Protein AF-A0A5C9C3P6-F1 (afdb_monomer_lite)

Sequence (107 aa):
MREAAYKYEVGVNKLVFKPGQSYTEFIDWDLLKGVFRLDVFNSIKTHVAKHFKNPKLVELMEFPVLFLGALPENTPALYSLMNYADIKGGTWYPKGGMYRIVHNILM

Foldseek 3Di:
DVLLVLLLCCCVVPPVPDPPPDPVSCPDPVNVVVCVSLQQVAFLLRVLVVPDDDVVSSCVQQVVCVVVVDHSRPGGVSCSNVVCCPPPVHDDADDVGPVVVVVVVVD

Structure (mmCIF, N/CA/C/O backbone):
data_AF-A0A5C9C3P6-F1
#
_entry.id   AF-A0A5C9C3P6-F1
#
loop_
_atom_sit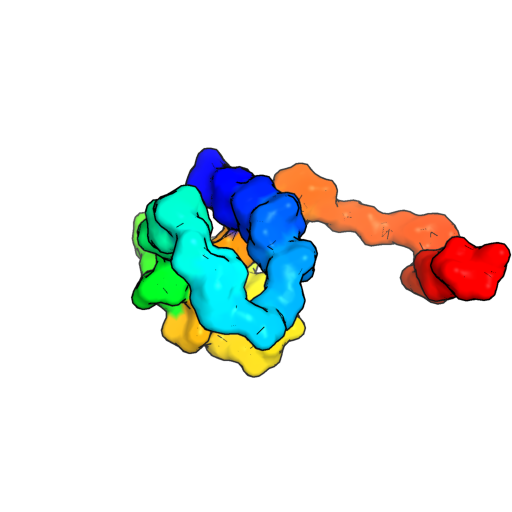e.group_PDB
_atom_site.id
_atom_site.type_symbol
_atom_site.label_atom_id
_atom_site.label_alt_id
_atom_site.label_comp_id
_atom_site.label_asym_id
_atom_site.label_entity_id
_atom_site.label_seq_id
_atom_site.pdbx_PDB_ins_code
_atom_site.Cartn_x
_atom_site.Cartn_y
_atom_site.Cartn_z
_atom_site.occupancy
_atom_site.B_iso_or_equiv
_atom_site.auth_seq_id
_atom_site.auth_comp_id
_atom_site.auth_asym_id
_atom_site.auth_atom_id
_atom_site.pdbx_PDB_model_num
ATOM 1 N N . MET A 1 1 ? -11.976 -9.481 1.940 1.00 73.25 1 MET A N 1
ATOM 2 C CA . MET A 1 1 ? -11.638 -9.270 0.510 1.00 73.25 1 MET A CA 1
ATOM 3 C C . MET A 1 1 ? -12.656 -8.450 -0.276 1.00 73.25 1 MET A C 1
ATOM 5 O O . MET A 1 1 ? -12.212 -7.627 -1.058 1.00 73.25 1 MET A O 1
ATOM 9 N N . ARG A 1 2 ? -13.979 -8.615 -0.097 1.00 79.06 2 ARG A N 1
ATOM 10 C CA . ARG A 1 2 ? -14.972 -7.783 -0.817 1.00 79.06 2 ARG A CA 1
ATOM 11 C C . ARG A 1 2 ? -14.801 -6.278 -0.558 1.00 79.06 2 ARG A C 1
ATOM 13 O O . ARG A 1 2 ? -14.876 -5.490 -1.487 1.00 79.06 2 ARG A O 1
ATOM 20 N N . GLU A 1 3 ? -14.500 -5.900 0.684 1.00 77.38 3 GLU A N 1
ATOM 21 C CA . GLU A 1 3 ? -14.236 -4.504 1.058 1.00 77.38 3 GLU A CA 1
ATOM 22 C C . GLU A 1 3 ? -12.984 -3.933 0.370 1.00 77.38 3 GLU A C 1
ATOM 24 O O . GLU A 1 3 ? -13.037 -2.859 -0.218 1.00 77.38 3 GLU A O 1
ATOM 29 N N . ALA A 1 4 ? -11.875 -4.678 0.381 1.00 75.06 4 ALA A N 1
ATOM 30 C CA . ALA A 1 4 ? -10.635 -4.268 -0.276 1.00 75.06 4 ALA A CA 1
ATOM 31 C C . ALA A 1 4 ? -10.786 -4.172 -1.808 1.00 75.06 4 ALA A C 1
ATOM 33 O O . ALA A 1 4 ? -10.234 -3.261 -2.415 1.00 75.06 4 ALA A O 1
ATOM 34 N N . ALA A 1 5 ? -11.594 -5.049 -2.420 1.00 78.31 5 ALA A N 1
ATOM 35 C CA . ALA A 1 5 ? -11.942 -4.973 -3.841 1.00 78.31 5 ALA A CA 1
ATOM 36 C C . ALA A 1 5 ? -12.721 -3.691 -4.174 1.00 78.31 5 ALA A C 1
ATOM 38 O O . ALA A 1 5 ? -12.381 -2.994 -5.122 1.00 78.31 5 ALA A O 1
ATOM 39 N N . TYR A 1 6 ? -13.720 -3.341 -3.355 1.00 78.94 6 TYR A N 1
ATOM 40 C CA . TYR A 1 6 ? -14.478 -2.097 -3.510 1.00 78.94 6 TYR A CA 1
ATOM 41 C C . TYR A 1 6 ? -13.583 -0.860 -3.344 1.00 78.94 6 TYR A C 1
ATOM 43 O O . TYR A 1 6 ? -13.648 0.065 -4.153 1.00 78.94 6 TYR A O 1
ATOM 51 N N . LYS A 1 7 ? -12.705 -0.854 -2.330 1.00 77.44 7 LYS A N 1
ATOM 52 C CA . LYS A 1 7 ? -11.712 0.214 -2.127 1.00 77.44 7 LYS A CA 1
ATOM 53 C C . LYS A 1 7 ? -10.766 0.343 -3.321 1.00 77.44 7 LYS A C 1
ATOM 55 O O . LYS A 1 7 ? -10.460 1.462 -3.716 1.00 77.44 7 LYS A O 1
ATOM 60 N N . TYR A 1 8 ? -10.343 -0.772 -3.913 1.00 77.06 8 TYR A N 1
ATOM 61 C CA . TYR A 1 8 ? -9.513 -0.782 -5.117 1.00 77.06 8 TYR A CA 1
ATOM 62 C C . TYR A 1 8 ? -10.259 -0.224 -6.332 1.00 77.06 8 TYR A C 1
ATOM 64 O O . TYR A 1 8 ? -9.763 0.692 -6.977 1.00 77.06 8 TYR A O 1
ATOM 72 N N . GLU A 1 9 ? -11.468 -0.706 -6.615 1.00 78.44 9 GLU A N 1
ATOM 73 C CA . GLU A 1 9 ? -12.252 -0.264 -7.770 1.00 78.44 9 GLU A CA 1
ATOM 74 C C . GLU A 1 9 ? -12.589 1.229 -7.693 1.00 78.44 9 GLU A C 1
ATOM 76 O O . GLU A 1 9 ? -12.385 1.962 -8.657 1.00 78.44 9 GLU A O 1
ATOM 81 N N . VAL A 1 10 ? -13.061 1.702 -6.538 1.00 74.56 10 VAL A N 1
ATOM 82 C CA . VAL A 1 10 ? -13.403 3.115 -6.339 1.00 74.56 10 VAL A CA 1
ATOM 83 C C . VAL A 1 10 ? -12.144 3.978 -6.252 1.00 74.56 10 VAL A C 1
ATOM 85 O O . VAL A 1 10 ? -12.097 5.045 -6.859 1.00 74.56 10 VAL A O 1
ATOM 88 N N . GLY A 1 11 ? -11.113 3.524 -5.538 1.00 71.38 11 GLY A N 1
ATOM 89 C CA . GLY A 1 11 ? -9.847 4.241 -5.407 1.00 71.38 11 GLY A CA 1
ATOM 90 C C . GLY A 1 11 ? -9.174 4.454 -6.759 1.00 71.38 11 GLY A C 1
ATOM 91 O O . GLY A 1 11 ? -8.940 5.593 -7.157 1.00 71.38 11 GLY A O 1
ATOM 92 N N . VAL A 1 12 ? -8.937 3.373 -7.500 1.00 74.31 12 VAL A N 1
ATOM 93 C CA . VAL A 1 12 ? -8.247 3.419 -8.794 1.00 74.31 12 VAL A CA 1
ATOM 94 C C . VAL A 1 12 ? -9.097 4.102 -9.864 1.00 74.31 12 VAL A C 1
ATOM 96 O O . VAL A 1 12 ? -8.589 4.972 -10.560 1.00 74.31 12 VAL A O 1
ATOM 99 N N . ASN A 1 13 ? -10.387 3.774 -9.994 1.00 67.44 13 ASN A N 1
ATOM 100 C CA . ASN A 1 13 ? -11.179 4.281 -11.122 1.00 67.44 13 ASN A CA 1
ATOM 101 C C . ASN A 1 13 ? -11.840 5.643 -10.875 1.00 67.44 13 ASN A C 1
ATOM 103 O O . ASN A 1 13 ? -12.188 6.315 -11.842 1.00 67.44 13 ASN A O 1
ATOM 107 N N . LYS A 1 14 ? -12.053 6.063 -9.619 1.00 66.06 14 LYS A N 1
ATOM 108 C CA . LYS A 1 14 ? -12.759 7.325 -9.314 1.00 66.06 14 LYS A CA 1
ATOM 109 C C . LYS A 1 14 ? -11.913 8.371 -8.597 1.00 66.06 14 LYS A C 1
ATOM 111 O O . LYS A 1 14 ? -12.218 9.552 -8.742 1.00 66.06 14 LYS A O 1
ATOM 116 N N . LEU A 1 15 ? -10.901 7.971 -7.820 1.00 66.06 15 LEU A N 1
ATOM 117 C CA . LEU A 1 15 ? -10.097 8.913 -7.029 1.00 66.06 15 LEU A CA 1
AT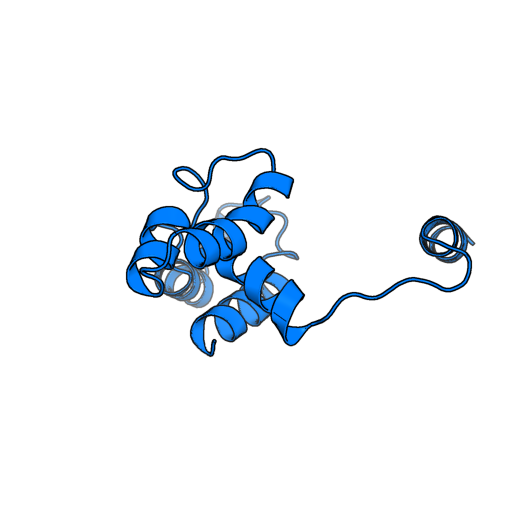OM 118 C C . LEU A 1 15 ? -8.747 9.240 -7.671 1.00 66.06 15 LEU A C 1
ATOM 120 O O . LEU A 1 15 ? -8.391 10.410 -7.705 1.00 66.06 15 LEU A O 1
ATOM 124 N N . VAL A 1 16 ? -8.027 8.259 -8.228 1.00 66.50 16 VAL A N 1
ATOM 125 C CA . VAL A 1 16 ? -6.691 8.487 -8.830 1.00 66.50 16 VAL A CA 1
ATOM 126 C C . VAL A 1 16 ? -6.722 9.511 -9.972 1.00 66.50 16 VAL A C 1
ATOM 128 O O . VAL A 1 16 ? -5.754 10.238 -10.173 1.00 66.50 16 VAL A O 1
ATOM 131 N N . PHE A 1 17 ? -7.839 9.610 -10.693 1.00 62.19 17 PHE A N 1
ATOM 132 C CA . PHE A 1 17 ? -7.992 10.531 -11.822 1.00 62.19 17 PHE A CA 1
ATOM 133 C C . PHE A 1 17 ? -8.547 11.913 -11.446 1.00 62.19 17 PHE A C 1
ATOM 135 O O . PHE A 1 17 ? -8.705 12.751 -12.331 1.00 62.19 17 PHE A O 1
ATOM 142 N N . LYS A 1 18 ? -8.852 12.175 -10.165 1.00 64.19 18 LYS A N 1
ATOM 143 C CA . LYS A 1 18 ? -9.294 13.498 -9.704 1.00 64.19 18 LYS A CA 1
ATOM 144 C C . LYS A 1 18 ? -8.095 14.260 -9.123 1.00 64.19 18 LYS A C 1
ATOM 146 O O . LYS A 1 18 ? -7.575 13.854 -8.086 1.00 64.19 18 LYS A O 1
ATOM 151 N N . PRO A 1 19 ? -7.643 15.356 -9.756 1.00 57.81 19 PRO A N 1
ATOM 152 C CA . PRO A 1 19 ? -6.399 16.030 -9.389 1.00 57.81 19 PRO A CA 1
ATOM 153 C C . PRO A 1 19 ? -6.509 16.869 -8.102 1.00 57.81 19 PRO A C 1
ATOM 155 O O . PRO A 1 19 ? -5.503 17.420 -7.657 1.00 57.81 19 PRO A O 1
ATOM 158 N N . GLY A 1 20 ? -7.704 16.980 -7.503 1.00 60.44 20 GLY A N 1
ATOM 159 C CA . GLY A 1 20 ? -7.927 17.677 -6.233 1.00 60.44 20 GLY A CA 1
ATOM 160 C C . GLY A 1 20 ? -7.730 19.191 -6.330 1.00 60.44 20 GLY A C 1
ATOM 161 O O . GLY A 1 20 ? -7.384 19.830 -5.341 1.00 60.44 20 GLY A O 1
ATOM 162 N N . GLN A 1 21 ? -7.912 19.756 -7.526 1.00 59.69 21 GLN A N 1
ATOM 163 C CA . GLN A 1 21 ? -7.569 21.147 -7.850 1.00 59.69 21 GLN A CA 1
ATOM 164 C C . GLN A 1 21 ? -8.696 22.133 -7.515 1.00 59.69 21 GLN A C 1
ATOM 166 O O . GLN A 1 21 ? -8.464 23.339 -7.468 1.00 59.69 21 GLN A O 1
ATOM 171 N N . SER A 1 22 ? -9.917 21.648 -7.268 1.00 64.12 22 SER A N 1
ATOM 172 C CA . SER A 1 22 ? -11.047 22.492 -6.874 1.00 64.12 22 SER A CA 1
ATOM 173 C C . SER A 1 22 ? -11.853 21.866 -5.742 1.00 64.12 22 SER A C 1
ATOM 175 O O . SER A 1 22 ? -12.228 20.697 -5.798 1.00 64.12 22 SER A O 1
ATOM 177 N N . TYR A 1 23 ? -12.221 22.679 -4.747 1.00 57.22 23 TYR A N 1
ATOM 178 C CA . TYR A 1 23 ? -13.123 22.280 -3.661 1.00 57.22 23 TYR A CA 1
ATOM 179 C C . TYR A 1 23 ? -14.496 21.813 -4.173 1.00 57.22 23 TYR A C 1
ATOM 181 O O . TYR A 1 23 ? -15.150 21.005 -3.517 1.00 57.22 23 TYR A O 1
ATOM 189 N N . THR A 1 24 ? -14.915 22.251 -5.367 1.00 65.06 24 THR A N 1
ATOM 190 C CA . THR A 1 24 ? -16.162 21.803 -6.006 1.00 65.06 24 THR A CA 1
ATOM 191 C C . THR A 1 24 ? -16.098 20.373 -6.555 1.00 65.06 24 THR A C 1
ATOM 193 O O . THR A 1 24 ? -17.149 19.757 -6.691 1.00 65.06 24 THR A O 1
ATOM 196 N N . GLU A 1 25 ? -14.911 19.791 -6.792 1.00 60.66 25 GLU A N 1
ATOM 197 C CA . GLU A 1 25 ? -14.767 18.370 -7.182 1.00 60.66 25 GLU A CA 1
ATOM 198 C C . GLU A 1 25 ? -15.120 17.400 -6.043 1.00 60.66 25 GLU A C 1
ATOM 200 O O . GLU A 1 25 ? -15.434 16.230 -6.292 1.00 60.66 25 GLU A O 1
ATOM 205 N N . PHE A 1 26 ? -15.057 17.891 -4.800 1.00 58.72 26 PHE A N 1
ATOM 206 C CA . PHE A 1 26 ? -15.351 17.141 -3.579 1.00 58.72 26 PHE A CA 1
ATOM 207 C C . PHE A 1 26 ? -16.799 17.319 -3.099 1.00 58.72 26 PHE A C 1
ATOM 209 O O . PHE A 1 26 ? -17.261 16.534 -2.271 1.00 58.72 26 PHE A O 1
ATOM 216 N N . ILE A 1 27 ? -17.541 18.292 -3.648 1.00 63.19 27 ILE A N 1
ATOM 217 C CA . ILE A 1 27 ? -18.993 18.454 -3.447 1.00 63.19 27 ILE A CA 1
ATOM 218 C C . ILE A 1 27 ? -19.720 17.534 -4.436 1.00 63.19 27 ILE A C 1
ATOM 220 O O . ILE A 1 27 ? -20.508 17.944 -5.281 1.00 63.19 27 ILE A O 1
ATOM 224 N N . ASP A 1 28 ? -19.402 16.252 -4.350 1.00 66.62 28 ASP A N 1
ATOM 225 C CA . ASP A 1 28 ? -20.061 15.186 -5.082 1.00 66.62 28 ASP A CA 1
ATOM 226 C C . ASP A 1 28 ? -20.613 14.230 -4.024 1.00 66.62 28 ASP A C 1
ATOM 228 O O . ASP A 1 28 ? -19.875 13.662 -3.214 1.00 66.62 28 ASP A O 1
ATOM 232 N N . TRP A 1 29 ? -21.939 14.114 -3.974 1.00 65.00 29 TRP A N 1
ATOM 233 C CA . TRP A 1 29 ? -22.642 13.335 -2.956 1.00 65.00 29 TRP A CA 1
ATOM 234 C C . TRP A 1 29 ? -22.246 11.855 -2.982 1.00 65.00 29 TRP A C 1
ATOM 236 O O . TRP A 1 29 ? -22.195 11.203 -1.934 1.00 65.00 29 TRP A O 1
ATOM 246 N N . ASP A 1 30 ? -21.898 11.334 -4.160 1.00 65.00 30 ASP A N 1
ATOM 247 C CA . ASP A 1 30 ? -21.406 9.968 -4.307 1.00 65.00 30 ASP A CA 1
ATOM 248 C C . ASP A 1 30 ? -19.967 9.830 -3.803 1.00 65.00 30 ASP A C 1
ATOM 250 O O . ASP A 1 30 ? -19.596 8.788 -3.254 1.00 65.00 30 ASP A O 1
ATOM 254 N N . LEU A 1 31 ? -19.166 10.892 -3.907 1.00 65.12 31 LEU A N 1
ATOM 255 C CA . LEU A 1 31 ? -17.795 10.927 -3.408 1.00 65.12 31 LEU A CA 1
ATOM 256 C C . LEU A 1 31 ? -17.756 11.060 -1.885 1.00 65.12 31 LEU A C 1
ATOM 258 O O . LEU A 1 31 ? -17.024 10.316 -1.241 1.00 65.12 31 LEU A O 1
ATOM 262 N N . LEU A 1 32 ? -18.611 11.899 -1.293 1.00 67.38 32 LEU A N 1
ATOM 263 C CA . LEU A 1 32 ? -18.779 11.995 0.162 1.00 67.38 32 LEU A CA 1
ATOM 264 C C . LEU A 1 32 ? -19.228 10.657 0.766 1.00 67.38 32 LEU A C 1
ATOM 266 O O . LEU A 1 32 ? -18.610 10.165 1.710 1.00 67.38 32 LEU A O 1
ATOM 270 N N . LYS A 1 33 ? -20.247 10.005 0.187 1.00 67.12 33 LYS A N 1
ATOM 271 C CA . LYS A 1 33 ? -20.652 8.646 0.598 1.00 67.12 33 LYS A CA 1
ATOM 272 C C . LYS A 1 33 ? -19.534 7.621 0.402 1.00 67.12 33 LYS A C 1
ATOM 274 O O . LYS A 1 33 ? -19.390 6.706 1.216 1.00 67.12 33 LYS A O 1
ATOM 279 N N . GLY A 1 34 ? -18.751 7.769 -0.666 1.00 65.19 34 GLY A N 1
ATOM 280 C CA . GLY A 1 34 ? -17.561 6.976 -0.945 1.00 65.19 34 GLY A CA 1
ATOM 281 C C . GLY A 1 34 ? -16.531 7.103 0.171 1.00 65.19 34 GLY A C 1
ATOM 282 O O . GLY A 1 34 ? -16.188 6.099 0.776 1.00 65.19 34 GLY A O 1
ATOM 283 N N . VAL A 1 35 ? -16.117 8.321 0.516 1.00 66.88 35 VAL A N 1
ATOM 284 C CA . VAL A 1 35 ? -15.151 8.640 1.583 1.00 66.88 35 VAL A CA 1
ATOM 285 C C . VAL A 1 35 ? -15.539 7.968 2.906 1.00 66.88 35 VAL A C 1
ATOM 287 O O . VAL A 1 35 ? -14.723 7.258 3.488 1.00 66.88 35 VAL A O 1
ATOM 290 N N . PHE A 1 36 ? -16.798 8.055 3.342 1.00 65.69 36 PHE A N 1
ATOM 291 C CA . PHE A 1 36 ? -17.229 7.361 4.566 1.00 65.69 36 PHE A CA 1
ATOM 292 C C . PHE A 1 36 ? -17.164 5.825 4.466 1.00 65.69 36 PHE A C 1
ATOM 294 O O . PHE A 1 36 ? -16.869 5.159 5.455 1.00 65.69 36 PHE A O 1
ATOM 301 N N . ARG A 1 37 ? -17.391 5.244 3.280 1.00 65.62 37 ARG A N 1
ATOM 302 C CA . ARG A 1 37 ? -17.261 3.794 3.021 1.00 65.62 37 ARG A CA 1
ATOM 303 C C . ARG A 1 37 ? -15.828 3.325 2.770 1.00 65.62 37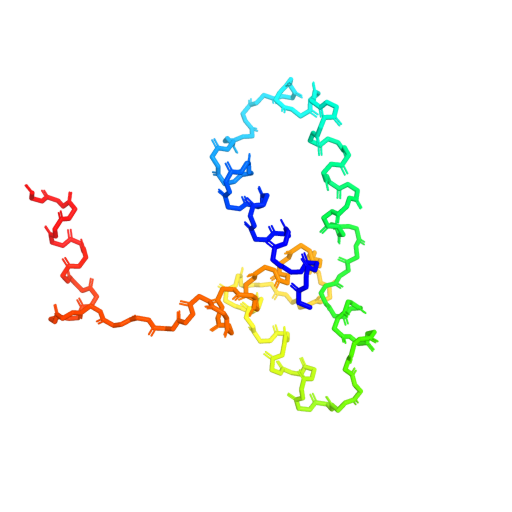 ARG A C 1
ATOM 305 O O . ARG A 1 37 ? -15.557 2.130 2.840 1.00 65.62 37 ARG A O 1
ATOM 312 N N . LEU A 1 38 ? -14.930 4.244 2.445 1.00 62.22 38 LEU A N 1
ATOM 313 C CA . LEU A 1 38 ? -13.526 3.980 2.143 1.00 62.22 38 LEU A CA 1
ATOM 314 C C . LEU A 1 38 ? -12.661 3.872 3.401 1.00 62.22 38 LEU A C 1
ATOM 316 O O . LEU A 1 38 ? -11.478 3.551 3.299 1.00 62.22 38 LEU A O 1
ATOM 320 N N . ASP A 1 39 ? -13.263 4.054 4.579 1.00 68.19 39 ASP A N 1
ATOM 321 C CA . ASP A 1 39 ? -12.625 3.797 5.870 1.00 68.19 39 ASP A CA 1
ATOM 322 C C . ASP A 1 39 ? -11.407 4.719 6.103 1.00 68.19 39 ASP A C 1
ATOM 324 O O . ASP A 1 39 ? -10.438 4.365 6.767 1.00 68.19 39 ASP A O 1
ATOM 328 N N . VAL A 1 40 ? -11.446 5.928 5.531 1.00 72.19 40 VAL A N 1
ATOM 329 C CA . VAL A 1 40 ? -10.330 6.895 5.529 1.00 72.19 40 VAL A CA 1
ATOM 330 C C . VAL A 1 40 ? -10.011 7.469 6.908 1.00 72.19 40 VAL A C 1
ATOM 332 O O . VAL A 1 40 ? -8.903 7.944 7.127 1.00 72.19 40 VAL A O 1
ATOM 335 N N . PHE A 1 41 ? -10.962 7.409 7.839 1.00 77.50 41 PHE A N 1
ATOM 336 C CA . PHE A 1 41 ? -10.782 7.878 9.216 1.00 77.50 41 PHE A CA 1
ATOM 337 C C . PHE A 1 41 ? -10.169 6.817 10.139 1.00 77.50 41 PHE A C 1
ATOM 339 O O . PHE A 1 41 ? -9.757 7.135 11.250 1.00 77.50 41 PHE A O 1
ATOM 346 N N . ASN A 1 42 ? -10.116 5.558 9.696 1.00 85.19 42 ASN A N 1
ATOM 347 C CA . ASN A 1 42 ? -9.465 4.479 10.427 1.00 85.19 42 ASN A CA 1
ATOM 348 C C . ASN A 1 42 ? -8.043 4.294 9.899 1.00 85.19 42 ASN A C 1
ATOM 350 O O . ASN A 1 42 ? -7.803 4.433 8.703 1.00 85.19 42 ASN A O 1
ATOM 354 N N . SER A 1 43 ? -7.101 3.932 10.768 1.00 91.06 43 SER A N 1
ATOM 355 C CA . SER A 1 43 ? -5.745 3.581 10.338 1.00 91.06 43 SER A CA 1
ATOM 356 C C . SER A 1 43 ? -5.671 2.145 9.820 1.00 91.06 43 SER A C 1
ATOM 358 O O . SER A 1 43 ? -6.424 1.270 10.269 1.00 91.06 43 SER A O 1
ATOM 360 N N . ILE A 1 44 ? -4.740 1.874 8.900 1.00 91.00 44 ILE A N 1
ATOM 361 C CA . ILE A 1 44 ? -4.511 0.524 8.377 1.00 91.00 44 ILE A CA 1
ATOM 362 C C . ILE A 1 44 ? -4.122 -0.436 9.507 1.00 91.00 44 ILE A C 1
ATOM 364 O O . ILE A 1 44 ? -4.633 -1.551 9.533 1.00 91.00 44 ILE A O 1
ATOM 368 N N . LYS A 1 45 ? -3.359 0.025 10.511 1.00 92.50 45 LYS A N 1
ATOM 369 C CA . LYS A 1 45 ? -3.039 -0.762 11.714 1.00 92.50 45 LYS A CA 1
ATOM 370 C C . LYS A 1 45 ? -4.291 -1.251 12.437 1.00 92.50 45 LYS A C 1
ATOM 372 O O . LYS A 1 45 ? -4.458 -2.438 12.716 1.00 92.50 45 LYS A O 1
ATOM 377 N N . THR A 1 46 ? -5.228 -0.338 12.693 1.00 92.44 46 THR A N 1
ATOM 378 C CA . THR A 1 46 ? -6.488 -0.674 13.372 1.00 92.44 46 THR A CA 1
ATOM 379 C C . THR A 1 46 ? -7.349 -1.593 12.505 1.00 92.44 46 THR A C 1
ATOM 381 O O . THR A 1 46 ? -7.989 -2.515 13.009 1.00 92.44 46 THR A O 1
ATOM 384 N N . HIS A 1 47 ? -7.360 -1.367 11.191 1.00 92.19 47 HIS A N 1
ATOM 385 C CA . HIS A 1 47 ? -8.106 -2.181 10.236 1.00 92.19 47 HIS A CA 1
ATOM 386 C C . HIS A 1 47 ? -7.560 -3.617 10.138 1.00 92.19 47 HIS A C 1
ATOM 388 O O . HIS A 1 47 ? -8.335 -4.576 10.178 1.00 92.19 47 HIS A O 1
ATOM 394 N N . VAL A 1 48 ? -6.240 -3.792 10.071 1.00 93.81 48 VAL A N 1
ATOM 395 C CA . VAL A 1 48 ? -5.577 -5.103 10.011 1.00 93.81 48 VAL A CA 1
ATOM 396 C C . VAL A 1 48 ? -5.759 -5.868 11.325 1.00 93.81 48 VAL A C 1
ATOM 398 O O . VAL A 1 48 ? -6.158 -7.033 11.295 1.00 93.81 48 VAL A O 1
ATOM 401 N N . ALA A 1 49 ? -5.595 -5.213 12.480 1.00 93.62 49 AL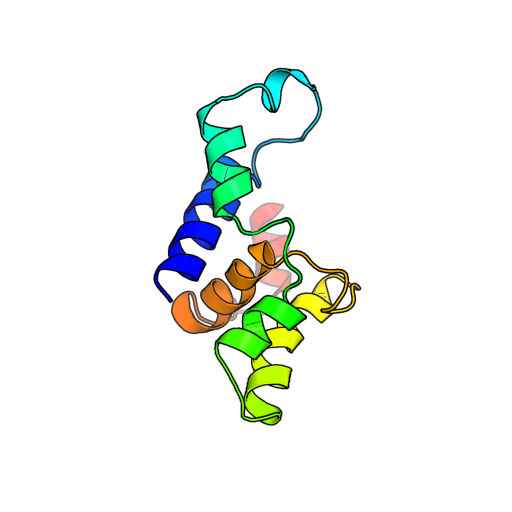A A N 1
ATOM 402 C CA . ALA A 1 49 ? -5.757 -5.832 13.802 1.00 93.62 49 ALA A CA 1
ATOM 403 C C . ALA A 1 49 ? -7.184 -6.355 14.094 1.00 93.62 49 ALA A C 1
ATOM 405 O O . ALA A 1 49 ? -7.382 -7.234 14.949 1.00 93.62 49 ALA A O 1
ATOM 406 N N . LYS A 1 50 ? -8.201 -5.833 13.391 1.00 92.75 50 LYS A N 1
ATOM 407 C CA . LYS A 1 50 ? -9.577 -6.363 13.431 1.00 92.75 50 LYS A CA 1
ATOM 408 C C . LYS A 1 50 ? -9.701 -7.712 12.718 1.00 92.75 50 LYS A C 1
ATOM 410 O O . LYS A 1 50 ? -10.494 -8.541 13.152 1.00 92.75 50 LYS A O 1
ATOM 415 N N . HIS A 1 51 ? -8.917 -7.941 11.667 1.00 92.81 51 HIS A N 1
ATOM 416 C CA . HIS A 1 51 ? -9.023 -9.121 10.803 1.00 92.81 51 HIS A CA 1
ATOM 417 C C . HIS A 1 51 ? -7.996 -10.210 11.123 1.00 92.81 51 HIS A C 1
ATOM 419 O O . HIS A 1 51 ? -8.279 -11.392 10.942 1.00 92.81 51 HIS A O 1
ATOM 425 N N . PHE A 1 52 ? -6.820 -9.831 11.622 1.00 94.94 52 PHE A N 1
ATOM 426 C CA . PHE A 1 52 ? -5.717 -10.746 11.887 1.00 94.94 52 PHE A CA 1
ATOM 427 C C . PHE A 1 52 ? -5.244 -10.612 13.333 1.00 94.94 52 PHE A C 1
ATOM 429 O O . PHE A 1 52 ? -5.119 -9.512 13.867 1.00 94.94 52 PHE A O 1
ATOM 436 N N . LYS A 1 53 ? -4.990 -11.757 13.975 1.00 94.00 53 LYS A N 1
ATOM 437 C CA . LYS A 1 53 ? -4.428 -11.839 15.336 1.00 94.00 53 LYS A CA 1
ATOM 438 C C . LYS A 1 53 ? -3.001 -12.380 15.363 1.00 94.00 53 LYS A C 1
ATOM 440 O O . LYS A 1 53 ? -2.288 -12.158 16.333 1.00 94.00 53 LYS A O 1
ATOM 445 N N . ASN A 1 54 ? -2.587 -13.094 14.315 1.00 97.19 54 ASN A N 1
ATOM 446 C CA . ASN A 1 54 ? -1.222 -13.594 14.207 1.00 97.19 54 ASN A CA 1
ATOM 447 C C . ASN A 1 54 ? -0.276 -12.428 13.861 1.00 97.19 54 ASN A C 1
ATOM 449 O O . ASN A 1 54 ? -0.514 -11.778 12.841 1.00 97.19 54 ASN A O 1
ATOM 453 N N . PRO A 1 55 ? 0.795 -12.191 14.640 1.00 95.00 55 PRO A N 1
ATOM 454 C CA . PRO A 1 55 ? 1.682 -11.044 14.441 1.00 95.00 55 PRO A CA 1
ATOM 455 C C . PRO A 1 55 ? 2.341 -11.029 13.056 1.00 95.00 55 PRO A C 1
ATOM 457 O O . PRO A 1 55 ? 2.404 -9.979 12.431 1.00 95.00 55 PRO A O 1
ATOM 460 N N . LYS A 1 56 ? 2.710 -12.192 12.504 1.00 96.50 56 LYS A N 1
ATOM 461 C CA . LYS A 1 56 ? 3.312 -12.279 11.162 1.00 96.50 56 LYS A CA 1
ATOM 462 C C . LYS A 1 56 ? 2.331 -11.902 10.055 1.00 96.50 56 LYS A C 1
ATOM 464 O O . LYS A 1 56 ? 2.722 -11.320 9.052 1.00 96.50 56 LYS A O 1
ATOM 469 N N . LEU A 1 57 ? 1.052 -12.252 10.219 1.00 95.19 57 LEU A N 1
ATOM 470 C CA . LEU A 1 57 ? 0.017 -11.860 9.259 1.00 95.19 57 LEU A CA 1
ATOM 471 C C . LEU A 1 57 ? -0.294 -10.368 9.364 1.00 95.19 57 LEU A C 1
ATOM 473 O O . LEU A 1 57 ? -0.565 -9.743 8.348 1.00 95.19 57 LEU A O 1
ATOM 477 N N . VAL A 1 58 ? -0.240 -9.797 10.569 1.00 95.12 58 VAL A N 1
ATOM 478 C CA . VAL A 1 58 ? -0.392 -8.350 10.760 1.00 95.12 58 VAL A CA 1
ATOM 479 C C . VAL A 1 58 ? 0.744 -7.608 10.058 1.00 95.12 58 VAL A C 1
ATOM 481 O O . VAL A 1 58 ? 0.471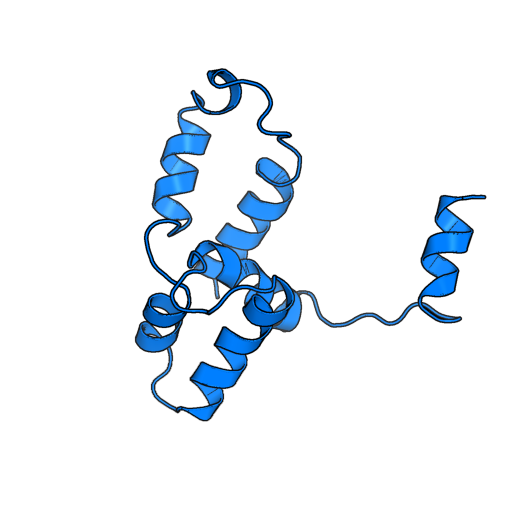 -6.764 9.212 1.00 95.12 58 VAL A O 1
ATOM 484 N N . GLU A 1 59 ? 1.995 -7.995 10.316 1.00 94.31 59 GLU A N 1
ATOM 485 C CA . GLU A 1 59 ? 3.174 -7.416 9.659 1.00 94.31 59 GLU A CA 1
ATOM 486 C C . GLU A 1 59 ? 3.089 -7.520 8.132 1.00 94.31 59 GLU A C 1
ATOM 488 O O . GLU A 1 59 ? 3.312 -6.533 7.435 1.00 94.31 59 GLU A O 1
ATOM 493 N N . LEU A 1 60 ? 2.694 -8.684 7.601 1.00 94.06 60 LEU A N 1
ATOM 494 C CA . LEU A 1 60 ? 2.544 -8.891 6.159 1.00 94.06 60 LEU A CA 1
ATOM 495 C C . LEU A 1 60 ? 1.507 -7.945 5.533 1.00 94.06 60 LEU A C 1
ATOM 497 O O . LEU A 1 60 ? 1.721 -7.444 4.435 1.00 94.06 60 LEU A O 1
ATOM 501 N N . MET A 1 61 ? 0.390 -7.704 6.223 1.00 94.25 61 MET A N 1
ATOM 502 C CA . MET A 1 61 ? -0.706 -6.865 5.724 1.00 94.25 61 MET A CA 1
ATOM 503 C C . MET A 1 61 ? -0.461 -5.360 5.929 1.00 94.25 61 MET A C 1
ATOM 505 O O . MET A 1 61 ? -1.104 -4.537 5.273 1.00 94.25 61 MET A O 1
ATOM 509 N N . GLU A 1 62 ? 0.436 -4.987 6.844 1.00 93.56 62 GLU A N 1
ATOM 510 C CA . GLU A 1 62 ? 0.880 -3.605 7.066 1.00 93.56 62 GLU A CA 1
ATOM 511 C C . GLU A 1 62 ? 2.077 -3.225 6.185 1.00 93.56 62 GLU A C 1
ATOM 513 O O . GLU A 1 62 ? 2.244 -2.057 5.843 1.00 93.56 62 GLU A O 1
ATOM 518 N N . PHE A 1 63 ? 2.884 -4.197 5.762 1.00 92.38 63 PHE A N 1
ATOM 519 C CA . PHE A 1 63 ? 4.091 -3.967 4.971 1.00 92.38 63 PHE A CA 1
ATOM 520 C C . PHE A 1 63 ? 3.892 -3.080 3.723 1.00 92.38 63 PHE A C 1
ATOM 522 O O . PHE A 1 63 ? 4.701 -2.168 3.534 1.00 92.38 63 PHE A O 1
ATOM 529 N N . PRO A 1 64 ? 2.830 -3.236 2.901 1.00 90.25 64 PRO A N 1
ATOM 530 C CA . PRO A 1 64 ? 2.689 -2.450 1.674 1.00 90.25 64 PRO A CA 1
ATOM 531 C C . PRO A 1 64 ? 2.615 -0.937 1.892 1.00 90.25 64 PRO A C 1
ATOM 533 O O . PRO A 1 64 ? 3.048 -0.170 1.034 1.00 90.25 64 PRO A O 1
ATOM 536 N N . VAL A 1 65 ? 2.103 -0.477 3.039 1.00 89.19 65 VAL A N 1
ATOM 537 C CA . VAL A 1 65 ? 1.987 0.967 3.284 1.00 89.19 65 VAL A CA 1
ATOM 538 C C . VAL A 1 65 ? 3.333 1.634 3.568 1.00 89.19 65 VAL A C 1
ATOM 540 O O . VAL A 1 65 ? 3.463 2.842 3.387 1.00 89.19 65 VAL A O 1
ATOM 543 N N . LEU A 1 66 ? 4.363 0.859 3.919 1.00 88.62 66 LEU A N 1
ATOM 544 C CA . LEU A 1 66 ? 5.717 1.377 4.116 1.00 88.62 66 LEU A CA 1
ATOM 545 C C . LEU A 1 66 ? 6.337 1.885 2.805 1.00 88.62 66 LEU A C 1
ATOM 547 O O . LEU A 1 66 ? 7.159 2.798 2.838 1.00 88.62 66 LEU A O 1
ATOM 551 N N . PHE A 1 67 ? 5.903 1.372 1.645 1.00 86.44 67 PHE A N 1
ATOM 552 C CA . PHE A 1 67 ? 6.333 1.881 0.335 1.00 86.44 67 PHE A CA 1
ATOM 553 C C . PHE A 1 67 ? 5.862 3.313 0.056 1.00 86.44 67 PHE A C 1
ATOM 555 O O . PHE A 1 67 ? 6.411 3.978 -0.818 1.00 86.44 67 PHE A O 1
ATOM 562 N N . LEU A 1 68 ? 4.877 3.805 0.814 1.00 85.19 68 LEU A N 1
ATOM 563 C CA . LEU A 1 68 ? 4.412 5.192 0.761 1.00 85.19 68 LEU A CA 1
ATOM 564 C C . LEU A 1 68 ? 5.250 6.126 1.648 1.00 85.19 68 LEU A C 1
ATOM 566 O O . LEU A 1 68 ? 4.981 7.323 1.697 1.00 85.19 68 LEU A O 1
ATOM 570 N N . GLY A 1 69 ? 6.233 5.592 2.383 1.00 86.00 69 GLY A N 1
ATOM 571 C CA . GLY A 1 69 ? 7.038 6.353 3.340 1.00 86.00 69 GLY A CA 1
ATOM 572 C C . GLY A 1 69 ? 6.284 6.746 4.616 1.00 86.00 69 GLY A C 1
ATOM 573 O O . GLY A 1 69 ? 6.736 7.632 5.337 1.00 86.00 69 GLY A O 1
ATOM 574 N N . ALA A 1 70 ? 5.143 6.109 4.904 1.00 84.38 70 ALA A N 1
ATOM 575 C CA . ALA A 1 70 ? 4.299 6.398 6.060 1.00 84.38 70 ALA A CA 1
ATOM 576 C C . ALA A 1 70 ? 4.155 5.180 6.984 1.00 84.38 70 ALA A C 1
ATOM 578 O O . ALA A 1 70 ? 4.192 4.030 6.549 1.00 84.38 70 ALA A O 1
ATOM 579 N N . LEU A 1 71 ? 3.960 5.437 8.281 1.00 90.75 71 LEU A N 1
ATOM 580 C CA . LEU A 1 71 ? 3.700 4.383 9.261 1.00 90.75 71 LEU A CA 1
ATOM 581 C C . LEU A 1 71 ? 2.245 3.875 9.164 1.00 90.75 71 LEU A C 1
ATOM 583 O O . LEU A 1 71 ? 1.335 4.677 8.914 1.00 90.75 71 LEU A O 1
ATOM 587 N N . PRO A 1 72 ? 1.982 2.583 9.450 1.00 87.69 72 PRO A N 1
ATOM 588 C CA . PRO A 1 72 ? 0.631 2.002 9.471 1.00 87.69 72 PRO A CA 1
ATOM 589 C C . PRO A 1 72 ? -0.368 2.711 10.400 1.00 87.69 72 PRO A C 1
ATOM 591 O O . PRO A 1 72 ? -1.577 2.691 10.180 1.00 87.69 72 PRO A O 1
ATOM 594 N N . GLU A 1 73 ? 0.123 3.362 11.449 1.00 90.25 73 GLU A N 1
ATOM 595 C CA . GLU A 1 73 ? -0.694 4.122 12.406 1.00 90.25 73 GLU A CA 1
ATOM 596 C C . GLU A 1 73 ? -1.266 5.402 11.803 1.00 90.25 73 GLU A C 1
ATOM 598 O O . GLU A 1 73 ? -2.377 5.797 12.146 1.00 90.25 73 GLU A O 1
ATOM 603 N N . ASN A 1 74 ? -0.522 6.002 10.875 1.00 86.81 74 ASN A N 1
ATOM 604 C CA . ASN A 1 74 ? -0.836 7.285 10.250 1.00 86.81 74 ASN A CA 1
ATOM 605 C C . ASN A 1 74 ? -1.413 7.120 8.840 1.00 86.81 74 ASN A C 1
ATOM 607 O O . ASN A 1 74 ? -1.782 8.101 8.199 1.00 86.81 74 ASN A O 1
ATOM 611 N N . THR A 1 75 ? -1.476 5.885 8.342 1.00 88.38 75 THR A N 1
ATOM 612 C CA . THR A 1 75 ? -1.954 5.592 6.994 1.00 88.38 75 THR A CA 1
ATOM 613 C C . THR A 1 75 ? -3.428 5.188 7.031 1.00 88.38 75 THR A C 1
ATOM 615 O O . THR A 1 75 ? -3.771 4.243 7.747 1.00 88.38 75 THR A O 1
ATOM 618 N N . PRO A 1 76 ? -4.309 5.836 6.252 1.00 88.31 76 PRO A N 1
ATOM 619 C CA . PRO A 1 76 ? -5.722 5.477 6.184 1.00 88.31 76 PRO A CA 1
ATOM 620 C C . PRO A 1 76 ? -5.968 4.022 5.754 1.00 88.31 76 PRO A C 1
ATOM 622 O O . PRO A 1 76 ? -5.305 3.503 4.855 1.00 88.31 76 PRO A O 1
ATOM 625 N N . ALA A 1 77 ? -6.995 3.378 6.309 1.00 87.62 77 ALA A N 1
ATOM 626 C CA . ALA A 1 77 ? -7.391 2.007 5.978 1.00 87.62 77 ALA A CA 1
ATOM 627 C C . ALA A 1 77 ? -7.888 1.852 4.531 1.00 87.62 77 ALA A C 1
ATOM 629 O O . ALA A 1 77 ? -7.986 0.728 4.027 1.00 87.62 77 ALA A O 1
ATOM 630 N N . LEU A 1 78 ? -8.148 2.963 3.834 1.00 83.19 78 LEU A N 1
ATOM 631 C CA . LEU A 1 78 ? -8.294 3.017 2.378 1.00 83.19 78 LEU A CA 1
ATOM 632 C C . LEU A 1 78 ? -7.162 2.263 1.663 1.00 83.19 78 LEU A C 1
ATOM 634 O O . LEU A 1 78 ? -7.423 1.498 0.736 1.00 83.19 78 LEU A O 1
ATOM 638 N N . TYR A 1 79 ? -5.924 2.380 2.148 1.00 85.25 79 TYR A N 1
ATOM 639 C CA . TYR A 1 79 ? -4.758 1.727 1.550 1.00 85.25 79 TYR A CA 1
ATOM 640 C C . TYR A 1 79 ? -4.745 0.196 1.676 1.00 85.25 79 TYR A C 1
ATOM 642 O O . TYR A 1 79 ? -3.900 -0.460 1.073 1.00 85.25 79 TYR A O 1
ATOM 650 N N . SER A 1 80 ? -5.743 -0.415 2.328 1.00 88.06 80 SER A N 1
ATOM 651 C CA . SER A 1 80 ? -6.013 -1.855 2.176 1.00 88.06 80 SER A CA 1
ATOM 652 C C . SER A 1 80 ? -6.284 -2.271 0.719 1.00 88.06 80 SER A C 1
ATOM 654 O O . SER A 1 80 ? -6.193 -3.457 0.404 1.00 88.06 80 SER A O 1
ATOM 656 N N . LEU A 1 81 ? -6.537 -1.320 -0.191 1.00 86.25 81 LEU A N 1
ATOM 657 C CA . LEU A 1 81 ? -6.531 -1.558 -1.636 1.00 86.25 81 LEU A CA 1
ATOM 658 C C . LEU A 1 81 ? -5.178 -2.059 -2.171 1.00 86.25 81 LEU A C 1
ATOM 660 O O . LEU A 1 81 ? -5.176 -2.825 -3.131 1.00 86.25 81 LEU A O 1
ATOM 664 N N . MET A 1 82 ? -4.046 -1.691 -1.555 1.00 87.31 82 MET A N 1
ATOM 665 C CA . MET A 1 82 ? -2.720 -2.180 -1.968 1.00 87.31 82 MET A CA 1
ATOM 666 C C . MET A 1 82 ? -2.609 -3.681 -1.702 1.00 87.31 82 MET A C 1
ATOM 668 O O . MET A 1 82 ? -2.269 -4.442 -2.598 1.00 87.31 82 MET A O 1
ATOM 672 N N . ASN A 1 83 ? -3.074 -4.129 -0.530 1.00 90.31 83 ASN A N 1
ATOM 673 C CA . ASN A 1 83 ? -3.178 -5.555 -0.216 1.00 90.31 83 ASN A CA 1
ATOM 674 C C . ASN A 1 83 ? -4.042 -6.318 -1.237 1.00 90.31 83 ASN A C 1
ATOM 676 O O . ASN A 1 83 ? -3.759 -7.470 -1.560 1.00 90.31 83 ASN A O 1
ATOM 680 N N . TYR A 1 84 ? -5.110 -5.698 -1.755 1.00 88.38 84 TYR A N 1
ATOM 681 C CA . TYR A 1 84 ? -5.908 -6.302 -2.824 1.00 88.38 84 TYR A CA 1
ATOM 682 C C . TYR A 1 84 ? -5.130 -6.381 -4.140 1.00 88.38 84 TYR A C 1
ATOM 684 O O . TYR A 1 84 ? -5.144 -7.430 -4.783 1.00 88.38 84 TYR A O 1
ATOM 692 N N . ALA A 1 85 ? -4.441 -5.306 -4.525 1.00 86.69 85 ALA A N 1
ATOM 693 C CA . ALA A 1 85 ? -3.604 -5.279 -5.719 1.00 86.69 85 ALA A CA 1
ATOM 694 C C . ALA A 1 85 ? -2.540 -6.389 -5.680 1.00 86.69 85 ALA A C 1
ATOM 696 O O . ALA A 1 85 ? -2.434 -7.162 -6.628 1.00 86.69 85 ALA A O 1
ATOM 697 N N . ASP A 1 86 ? -1.853 -6.550 -4.551 1.00 87.06 86 ASP A N 1
ATOM 698 C CA . ASP A 1 86 ? -0.785 -7.539 -4.398 1.00 87.06 86 ASP A CA 1
ATOM 699 C C . ASP A 1 86 ? -1.325 -8.979 -4.395 1.00 87.06 86 ASP A C 1
ATOM 701 O O . ASP A 1 86 ? -0.840 -9.841 -5.127 1.00 87.06 86 ASP A O 1
ATOM 705 N N . ILE A 1 87 ? -2.373 -9.253 -3.606 1.00 89.25 87 ILE A N 1
ATOM 706 C CA . ILE A 1 87 ? -2.889 -10.620 -3.404 1.00 89.25 87 ILE A CA 1
ATOM 707 C C . ILE A 1 87 ? -3.783 -11.084 -4.564 1.00 89.25 87 ILE A C 1
ATOM 709 O O . ILE A 1 87 ? -3.867 -12.282 -4.843 1.00 89.25 87 ILE A O 1
ATOM 713 N N . LYS A 1 88 ? -4.520 -10.167 -5.205 1.00 87.62 88 LYS A N 1
ATOM 714 C CA . LYS A 1 88 ? -5.496 -10.490 -6.264 1.00 87.62 88 LYS A CA 1
ATOM 715 C C . LYS A 1 88 ? -5.096 -9.995 -7.646 1.00 87.62 88 LY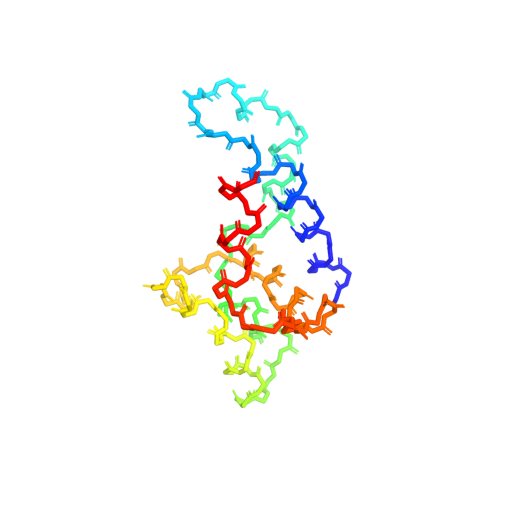S A C 1
ATOM 717 O O . LYS A 1 88 ? -5.385 -10.699 -8.607 1.00 87.62 88 LYS A O 1
ATOM 722 N N . GLY A 1 89 ? -4.459 -8.832 -7.754 1.00 84.81 89 GLY A N 1
ATOM 723 C CA . GLY A 1 89 ? -3.938 -8.320 -9.029 1.00 84.81 89 GLY A CA 1
ATOM 724 C C . GLY A 1 89 ? -2.660 -9.033 -9.482 1.00 84.81 89 GLY A C 1
ATOM 725 O O . GLY A 1 89 ? -2.409 -9.148 -10.684 1.00 84.81 89 GLY A O 1
ATOM 726 N N . GLY A 1 90 ? -1.905 -9.576 -8.525 1.00 88.12 90 GLY A N 1
ATOM 727 C CA . GLY A 1 90 ? -0.690 -10.343 -8.766 1.00 88.12 90 GLY A CA 1
ATOM 728 C C . GLY A 1 90 ? 0.513 -9.473 -9.129 1.00 88.12 90 GLY A C 1
ATOM 729 O O . GLY A 1 90 ? 0.407 -8.272 -9.375 1.00 88.12 90 GLY A O 1
ATOM 730 N N . THR A 1 91 ? 1.686 -10.102 -9.168 1.00 90.12 91 THR A N 1
ATOM 731 C CA . THR A 1 91 ? 2.957 -9.440 -9.480 1.00 90.12 91 THR A CA 1
ATOM 732 C C . THR A 1 91 ? 3.391 -9.775 -10.902 1.00 90.12 91 THR A C 1
ATOM 734 O O . THR A 1 91 ? 3.523 -10.946 -11.258 1.00 90.12 91 THR A O 1
ATOM 737 N N . TRP A 1 92 ? 3.657 -8.746 -11.705 1.00 91.31 92 TRP A N 1
ATOM 738 C CA . TRP A 1 92 ? 4.045 -8.882 -13.108 1.00 91.31 92 TRP A CA 1
ATOM 739 C C . TRP A 1 92 ? 5.471 -8.381 -13.320 1.00 91.31 92 TRP A C 1
ATOM 741 O O . TRP A 1 92 ? 5.856 -7.346 -12.780 1.00 91.31 92 TRP A O 1
ATOM 751 N N . TYR A 1 93 ? 6.246 -9.095 -14.139 1.00 94.00 93 TYR A N 1
ATOM 752 C CA . TYR A 1 93 ? 7.587 -8.675 -14.538 1.00 94.00 93 TYR A CA 1
ATOM 753 C C . TYR A 1 93 ? 7.641 -8.449 -16.055 1.00 94.00 93 TYR A C 1
ATOM 755 O O . TYR A 1 93 ? 7.409 -9.392 -16.820 1.00 94.00 93 TYR A O 1
ATOM 763 N N . PRO A 1 94 ? 7.933 -7.224 -16.525 1.00 94.56 94 PRO A N 1
ATOM 764 C CA . PRO A 1 94 ? 8.022 -6.945 -17.952 1.00 94.56 94 PRO A CA 1
ATOM 765 C C . PRO A 1 94 ? 9.209 -7.686 -18.577 1.00 94.56 94 PRO A C 1
ATOM 767 O O . PRO A 1 94 ? 10.332 -7.664 -18.067 1.00 94.56 94 PRO A O 1
ATOM 770 N N . LYS A 1 95 ? 8.981 -8.321 -19.732 1.00 95.31 95 LYS A N 1
ATOM 771 C CA . LYS A 1 95 ? 10.055 -8.972 -20.493 1.00 95.31 95 LYS A CA 1
ATOM 772 C C . LYS A 1 95 ? 11.098 -7.927 -20.909 1.00 95.31 95 LYS A C 1
ATOM 774 O O . LYS A 1 95 ? 10.761 -6.951 -21.573 1.00 95.31 95 LYS A O 1
ATOM 779 N N . GLY A 1 96 ? 12.359 -8.151 -20.537 1.00 94.56 96 GLY A N 1
ATOM 780 C CA . GLY A 1 96 ? 13.447 -7.184 -20.743 1.00 94.56 96 GLY A CA 1
ATOM 781 C C . GLY A 1 96 ? 13.622 -6.168 -19.605 1.00 94.56 96 GLY A C 1
ATOM 782 O O . GLY A 1 96 ? 14.425 -5.251 -19.737 1.00 94.56 96 GLY A O 1
ATOM 783 N N . GLY A 1 97 ? 12.907 -6.337 -18.489 1.00 95.50 97 GLY A N 1
ATOM 784 C CA . GLY A 1 97 ? 13.063 -5.535 -17.278 1.00 95.50 97 GLY A CA 1
ATOM 785 C C . GLY A 1 97 ? 12.268 -4.231 -17.281 1.00 95.50 97 GLY A C 1
ATOM 786 O O . GLY A 1 97 ? 11.666 -3.836 -18.279 1.00 95.50 97 GLY A O 1
ATOM 787 N N . MET A 1 98 ? 12.257 -3.552 -16.129 1.00 95.50 98 MET A N 1
ATOM 788 C CA . MET A 1 98 ? 11.455 -2.338 -15.905 1.00 95.50 98 MET A CA 1
ATOM 789 C C . MET A 1 98 ? 11.774 -1.215 -16.898 1.00 95.50 98 MET A C 1
ATOM 791 O O . MET A 1 98 ? 10.880 -0.465 -17.281 1.00 95.50 98 MET A O 1
ATOM 795 N N . TYR A 1 99 ? 13.018 -1.148 -17.389 1.00 95.06 99 TYR A N 1
ATOM 796 C CA . TYR A 1 99 ? 13.424 -0.186 -18.417 1.00 95.06 99 TYR A CA 1
ATOM 797 C C . TYR A 1 99 ? 12.586 -0.297 -19.701 1.00 95.06 99 TYR A C 1
ATOM 799 O O . TYR A 1 99 ? 12.350 0.704 -20.376 1.00 95.06 99 TYR A O 1
ATOM 807 N N . ARG A 1 100 ? 12.060 -1.491 -20.017 1.00 95.62 100 ARG A N 1
ATOM 808 C CA . ARG A 1 100 ? 11.210 -1.693 -21.194 1.00 95.62 100 ARG A CA 1
ATOM 809 C C . ARG A 1 100 ? 9.903 -0.902 -21.121 1.00 95.62 100 ARG A C 1
ATOM 811 O O . ARG A 1 100 ? 9.401 -0.497 -22.164 1.00 95.62 100 ARG A O 1
ATOM 818 N N . ILE A 1 101 ? 9.383 -0.646 -19.919 1.00 94.06 101 ILE A N 1
ATOM 819 C CA . ILE A 1 101 ? 8.188 0.186 -19.724 1.00 94.06 101 ILE A CA 1
ATOM 820 C C . ILE A 1 101 ? 8.491 1.625 -20.146 1.00 94.06 101 ILE A C 1
ATOM 822 O O . ILE A 1 101 ? 7.766 2.188 -20.957 1.00 94.06 101 ILE A O 1
ATOM 826 N N . VAL A 1 102 ? 9.597 2.190 -19.653 1.00 94.12 102 VAL A N 1
ATOM 827 C CA . VAL A 1 102 ? 10.022 3.562 -19.979 1.00 94.12 102 VAL A CA 1
ATOM 828 C C . VAL A 1 102 ? 10.266 3.713 -21.479 1.00 94.12 102 VAL A C 1
ATOM 830 O O . VAL A 1 102 ? 9.768 4.649 -22.095 1.00 94.12 102 VAL A O 1
ATOM 833 N N . HIS A 1 103 ? 10.984 2.760 -22.075 1.00 94.62 103 HIS A N 1
ATOM 834 C CA . HIS A 1 103 ? 11.275 2.753 -23.506 1.00 94.62 103 HIS A CA 1
ATOM 835 C C . HIS A 1 103 ? 10.005 2.789 -24.373 1.00 94.62 103 HIS A C 1
ATOM 837 O O . HIS A 1 103 ? 9.951 3.567 -25.316 1.00 94.62 103 HIS A O 1
ATOM 843 N N . ASN A 1 104 ? 8.982 1.996 -24.034 1.00 93.00 104 ASN A N 1
ATOM 844 C CA . ASN A 1 104 ? 7.736 1.914 -24.805 1.00 93.00 104 ASN A CA 1
ATOM 845 C C . ASN A 1 104 ? 6.771 3.096 -24.581 1.00 93.00 104 ASN A C 1
ATOM 847 O O . ASN A 1 104 ? 5.816 3.229 -25.333 1.00 93.00 104 ASN A O 1
ATOM 851 N N . ILE A 1 105 ? 6.942 3.891 -23.518 1.00 93.62 105 ILE A N 1
ATOM 852 C CA . ILE A 1 105 ? 6.122 5.095 -23.280 1.00 93.62 105 ILE A CA 1
ATOM 853 C C . ILE A 1 105 ? 6.683 6.298 -24.051 1.00 93.62 105 ILE A C 1
ATOM 855 O O . ILE A 1 105 ? 5.931 7.190 -24.432 1.00 93.62 105 ILE A O 1
ATOM 859 N N . LEU A 1 106 ? 8.005 6.349 -24.241 1.00 86.88 106 LEU A N 1
ATOM 860 C CA . LEU A 1 106 ? 8.703 7.489 -24.844 1.00 86.88 106 LEU A CA 1
ATOM 861 C C . LEU A 1 106 ? 8.860 7.402 -26.371 1.00 86.88 106 LEU A C 1
ATOM 863 O O . LEU A 1 106 ? 9.185 8.417 -26.985 1.00 86.88 106 LEU A O 1
ATOM 867 N N . MET A 1 107 ? 8.688 6.217 -26.961 1.00 73.50 107 MET A N 1
ATOM 868 C CA . MET A 1 107 ? 8.758 5.966 -28.408 1.00 73.50 107 MET A CA 1
ATOM 869 C C . MET A 1 107 ? 7.383 5.613 -28.954 1.00 73.50 107 MET A C 1
ATOM 871 O O . MET A 1 107 ? 7.081 6.069 -30.077 1.00 73.50 107 MET A O 1
#

Radius of gyration: 16.22 Å; chains: 1; bounding box: 36×36×44 Å

pLDDT: mean 82.07, std 12.12, range [57.22, 97.19]

Secondary structure (DSSP, 8-state):
-HHHHHHHHHIIIIITT-----GGGS--HHHHHHHHHTTTTSBHHHHHHHH--SHHHHHHHHGGGGGGT--TTTSBGGGHHHHHIIIII-----TT-THHHHHHHH-